Protein AF-H6LJP6-F1 (afdb_monomer)

Structure (mmCIF, N/CA/C/O backbone):
data_AF-H6LJP6-F1
#
_entry.id   AF-H6LJP6-F1
#
loop_
_atom_site.group_PDB
_atom_site.id
_atom_site.type_symbol
_atom_site.label_atom_id
_atom_site.label_alt_id
_atom_site.label_comp_id
_atom_site.label_asym_id
_atom_site.label_entity_id
_atom_site.label_seq_id
_atom_site.pdbx_PDB_ins_code
_atom_site.Cartn_x
_atom_site.Cartn_y
_atom_site.Cartn_z
_atom_site.occupancy
_atom_site.B_iso_or_equiv
_atom_site.auth_seq_id
_atom_site.auth_comp_id
_atom_site.auth_asym_id
_atom_site.auth_atom_id
_atom_site.pdbx_PDB_model_num
ATOM 1 N N . MET A 1 1 ? 29.324 -12.115 -9.953 1.00 31.06 1 MET A N 1
ATOM 2 C CA . MET A 1 1 ? 29.826 -10.742 -9.749 1.00 31.06 1 MET A CA 1
ATOM 3 C C . MET A 1 1 ? 28.664 -9.822 -10.089 1.00 31.06 1 MET A C 1
ATOM 5 O O . MET A 1 1 ? 28.373 -9.639 -11.260 1.00 31.06 1 MET A O 1
ATOM 9 N N . THR A 1 2 ? 27.883 -9.422 -9.088 1.00 28.94 2 THR A N 1
ATOM 10 C CA . THR A 1 2 ? 26.627 -8.688 -9.302 1.00 28.94 2 THR A CA 1
ATOM 11 C C . THR A 1 2 ? 26.958 -7.203 -9.392 1.00 28.94 2 THR A C 1
ATOM 13 O O . THR A 1 2 ? 27.301 -6.589 -8.385 1.00 28.94 2 THR A O 1
ATOM 16 N N . GLU A 1 3 ? 26.927 -6.639 -10.599 1.00 25.80 3 GLU A N 1
ATOM 17 C CA . GLU A 1 3 ? 27.051 -5.193 -10.789 1.00 25.80 3 GLU A CA 1
ATOM 18 C C . GLU A 1 3 ? 25.789 -4.509 -10.254 1.00 25.80 3 GLU A C 1
ATOM 20 O O . GLU A 1 3 ? 24.718 -4.574 -10.857 1.00 25.80 3 GLU A O 1
ATOM 25 N N . ILE A 1 4 ? 25.917 -3.828 -9.117 1.00 27.95 4 ILE A N 1
ATOM 26 C CA . ILE A 1 4 ? 24.917 -2.869 -8.653 1.00 27.95 4 ILE A CA 1
ATOM 27 C C . ILE A 1 4 ? 25.087 -1.615 -9.513 1.00 27.95 4 ILE A C 1
ATOM 29 O O . ILE A 1 4 ? 25.901 -0.744 -9.206 1.00 27.95 4 ILE A O 1
ATOM 33 N N . LYS A 1 5 ? 24.340 -1.517 -10.615 1.00 32.78 5 LYS A N 1
ATOM 34 C CA . LYS A 1 5 ? 24.197 -0.244 -11.328 1.00 32.78 5 LYS A CA 1
ATOM 35 C C . LYS A 1 5 ? 23.122 0.580 -10.634 1.00 32.78 5 LYS A C 1
ATOM 37 O O . LYS A 1 5 ? 21.933 0.284 -10.720 1.00 32.78 5 LYS A O 1
ATOM 42 N N . LEU A 1 6 ? 23.567 1.615 -9.926 1.00 30.91 6 LEU A N 1
ATOM 43 C CA . LEU A 1 6 ? 22.712 2.689 -9.434 1.00 30.91 6 LEU A CA 1
ATOM 44 C C . LEU A 1 6 ? 22.173 3.454 -10.648 1.00 30.91 6 LEU A C 1
ATOM 46 O O . LEU A 1 6 ? 22.834 4.348 -11.170 1.00 30.91 6 LEU A O 1
ATOM 50 N N . PHE A 1 7 ? 20.991 3.083 -11.129 1.00 34.59 7 PHE A N 1
ATOM 51 C CA . PHE A 1 7 ? 20.283 3.887 -12.115 1.00 34.59 7 PHE A CA 1
ATOM 52 C C . PHE A 1 7 ? 19.449 4.935 -11.383 1.00 34.59 7 PHE A C 1
ATOM 54 O O . PHE A 1 7 ? 18.435 4.626 -10.759 1.00 34.59 7 PHE A O 1
ATOM 61 N N . SER A 1 8 ? 19.884 6.191 -11.470 1.00 33.56 8 SER A N 1
ATOM 62 C CA . SER A 1 8 ? 18.981 7.321 -11.280 1.00 33.56 8 SER A CA 1
ATOM 63 C C . SER A 1 8 ? 18.034 7.333 -12.478 1.00 33.56 8 SER A C 1
ATOM 65 O O . SER A 1 8 ? 18.488 7.458 -13.616 1.00 33.56 8 SER A O 1
ATOM 67 N N . VAL A 1 9 ? 16.735 7.133 -12.244 1.00 38.38 9 VAL A N 1
ATOM 68 C CA . VAL A 1 9 ? 15.710 7.266 -13.286 1.00 38.38 9 VAL A CA 1
ATOM 69 C C . VAL A 1 9 ? 15.626 8.746 -13.646 1.00 38.38 9 VAL A C 1
ATOM 71 O O . VAL A 1 9 ? 14.866 9.511 -13.057 1.00 38.38 9 VAL A O 1
ATOM 74 N N . GLN A 1 10 ? 16.450 9.165 -14.602 1.00 42.09 10 GLN A N 1
ATOM 75 C CA . GLN A 1 10 ? 16.238 10.416 -15.307 1.00 42.09 10 GLN A CA 1
ATOM 76 C C . GLN A 1 10 ? 15.097 10.161 -16.286 1.00 42.09 10 GLN A C 1
ATOM 78 O O . GLN A 1 10 ? 15.285 9.547 -17.334 1.00 42.09 10 GLN A O 1
ATOM 83 N N . ASN A 1 11 ? 13.888 10.567 -15.892 1.00 39.75 11 ASN A N 1
ATOM 84 C CA . ASN A 1 11 ? 12.776 10.689 -16.826 1.00 39.75 11 ASN A CA 1
ATOM 85 C C . ASN A 1 11 ? 13.274 11.484 -18.034 1.00 39.75 11 ASN A C 1
ATOM 87 O O . ASN A 1 11 ? 13.787 12.591 -17.872 1.00 39.75 11 ASN A O 1
ATOM 91 N N . GLY A 1 12 ? 13.175 10.876 -19.217 1.00 43.66 12 GLY A N 1
ATOM 92 C CA . GLY A 1 12 ? 13.650 11.453 -20.463 1.00 43.66 12 GLY A CA 1
ATOM 93 C C . GLY A 1 12 ? 13.040 12.829 -20.686 1.00 43.66 12 GLY A C 1
ATOM 94 O O . GLY A 1 12 ? 11.849 12.953 -20.958 1.00 43.66 12 GLY A O 1
ATOM 95 N N . VAL A 1 13 ? 13.878 13.853 -20.580 1.00 39.34 13 VAL A N 1
ATOM 96 C CA . VAL A 1 13 ? 13.617 15.182 -21.110 1.00 39.34 13 VAL A CA 1
ATOM 97 C C . VAL A 1 13 ? 14.883 15.579 -21.852 1.00 39.34 13 VAL A C 1
ATOM 99 O O . VAL A 1 13 ? 15.969 15.651 -21.281 1.00 39.34 13 VAL A O 1
ATOM 102 N N . SER A 1 14 ? 14.711 15.728 -23.158 1.00 39.41 14 SER A N 1
ATOM 103 C CA . SER A 1 14 ? 15.623 16.357 -24.105 1.00 39.41 14 SER A CA 1
ATOM 104 C C . SER A 1 14 ? 16.357 17.567 -23.508 1.00 39.41 14 SER A C 1
ATOM 106 O O . SER A 1 14 ? 15.711 18.459 -22.971 1.00 39.41 14 SER A O 1
ATOM 108 N N . GLU A 1 15 ? 17.687 17.538 -23.627 1.00 50.50 15 GLU A N 1
ATOM 109 C CA . GLU A 1 15 ? 18.688 18.621 -23.583 1.00 50.50 15 GLU A CA 1
ATOM 110 C C . GLU A 1 15 ? 18.333 19.960 -22.865 1.00 50.50 15 GLU A C 1
ATOM 112 O O . GLU A 1 15 ? 17.534 20.742 -23.372 1.00 50.50 15 GLU A O 1
ATOM 117 N N . LEU A 1 16 ? 19.088 20.253 -21.774 1.00 44.03 16 LEU A N 1
ATOM 118 C CA . LEU A 1 16 ? 19.282 21.513 -20.986 1.00 44.03 16 LEU A CA 1
ATOM 119 C C . LEU A 1 16 ? 18.358 21.790 -19.766 1.00 44.03 16 LEU A C 1
ATOM 121 O O . LEU A 1 16 ? 17.158 21.551 -19.829 1.00 44.03 16 LEU A O 1
ATOM 125 N N . PRO A 1 17 ? 18.852 22.460 -18.693 1.00 46.44 17 PRO A N 1
ATOM 126 C CA . PRO A 1 17 ? 20.020 22.200 -17.855 1.00 46.44 17 PRO A CA 1
ATOM 127 C C . PRO A 1 17 ? 19.564 21.516 -16.548 1.00 46.44 17 PRO A C 1
ATOM 129 O O . PRO A 1 17 ? 18.762 22.043 -15.777 1.00 46.44 17 PRO A O 1
ATOM 132 N N . CYS A 1 18 ? 20.100 20.336 -16.252 1.00 56.91 18 CYS A N 1
ATOM 133 C CA . CYS A 1 18 ? 19.660 19.487 -15.137 1.00 56.91 18 CYS A CA 1
ATOM 134 C C . CYS A 1 18 ? 19.721 20.170 -13.751 1.00 56.91 18 CYS A C 1
ATOM 136 O O . CYS A 1 18 ? 19.124 19.677 -12.801 1.00 56.91 18 CYS A O 1
ATOM 138 N N . ILE A 1 19 ? 20.442 21.290 -13.640 1.00 62.38 19 ILE A N 1
ATOM 139 C CA . ILE A 1 19 ? 20.702 22.043 -12.408 1.00 62.38 19 ILE A CA 1
ATOM 140 C C . ILE A 1 19 ? 19.496 22.884 -11.969 1.00 62.38 19 ILE A C 1
ATOM 142 O O . ILE A 1 19 ? 19.169 22.887 -10.787 1.00 62.38 19 ILE A O 1
ATOM 146 N N . GLU A 1 20 ? 18.806 23.567 -12.888 1.00 65.94 20 GLU A N 1
ATOM 147 C CA . GLU A 1 20 ? 17.668 24.432 -12.524 1.00 65.94 20 GLU A CA 1
ATOM 148 C C . GLU A 1 20 ? 16.492 23.596 -12.010 1.00 65.94 20 GLU A C 1
ATOM 150 O O . GLU A 1 20 ? 15.936 23.875 -10.951 1.00 65.94 20 GLU A O 1
ATOM 155 N N . LYS A 1 21 ? 16.208 22.486 -12.699 1.00 70.12 21 LYS A N 1
ATOM 156 C CA . LYS A 1 21 ? 15.213 21.487 -12.288 1.00 70.12 21 LYS A CA 1
ATOM 157 C C . LYS A 1 21 ? 15.611 20.751 -11.007 1.00 70.12 21 LYS A C 1
ATOM 159 O O . LYS A 1 21 ? 14.736 20.374 -10.239 1.00 70.12 21 LYS A O 1
ATOM 164 N N . ALA A 1 22 ? 16.906 20.546 -10.750 1.00 72.25 22 ALA A N 1
ATOM 165 C CA . ALA A 1 22 ? 17.364 19.869 -9.533 1.00 72.25 22 ALA A CA 1
ATOM 166 C C . ALA A 1 22 ? 17.062 20.662 -8.253 1.00 72.25 22 ALA A C 1
ATOM 168 O O . ALA A 1 22 ? 16.868 20.045 -7.205 1.00 72.25 22 ALA A O 1
ATOM 169 N N . ASN A 1 23 ? 16.982 21.994 -8.340 1.00 73.12 23 ASN A N 1
ATOM 170 C CA . ASN A 1 23 ? 16.602 22.853 -7.216 1.00 73.12 23 ASN A CA 1
ATOM 171 C C . ASN A 1 23 ? 15.097 22.784 -6.895 1.00 73.12 23 ASN A C 1
ATOM 173 O O . ASN A 1 23 ? 14.704 23.102 -5.777 1.00 73.12 23 ASN A O 1
ATOM 177 N N . GLU A 1 24 ? 14.262 22.357 -7.849 1.00 78.69 24 GLU A N 1
ATOM 178 C CA . GLU A 1 24 ? 12.822 22.123 -7.647 1.00 78.69 24 GLU A CA 1
ATOM 179 C C . GLU A 1 24 ? 12.527 20.744 -7.030 1.00 78.69 24 GLU A C 1
ATOM 181 O O . GLU A 1 24 ? 11.401 20.478 -6.607 1.00 78.69 24 GLU A O 1
ATOM 186 N N . ILE A 1 25 ? 13.517 19.844 -6.989 1.00 75.25 25 ILE A N 1
ATOM 187 C CA . ILE A 1 25 ? 13.360 18.504 -6.420 1.00 75.25 25 ILE A CA 1
ATOM 188 C C . ILE A 1 25 ? 13.461 18.594 -4.895 1.00 75.25 25 ILE A C 1
ATOM 190 O O . ILE A 1 25 ? 14.453 19.072 -4.349 1.00 75.25 25 ILE A O 1
ATOM 194 N N . ASP A 1 26 ? 12.447 18.080 -4.200 1.00 71.75 26 ASP A N 1
ATOM 195 C CA . ASP A 1 26 ? 12.486 17.924 -2.749 1.00 71.75 26 ASP A CA 1
ATOM 196 C C . ASP A 1 26 ? 13.418 16.763 -2.364 1.00 71.75 26 ASP A C 1
ATOM 198 O O . ASP A 1 26 ? 13.074 15.582 -2.468 1.00 71.75 26 ASP A O 1
ATOM 202 N N . TRP A 1 27 ? 14.625 17.111 -1.918 1.00 79.19 27 TRP A N 1
ATOM 203 C CA . TRP A 1 27 ? 15.645 16.168 -1.456 1.00 79.19 27 TRP A CA 1
ATOM 204 C C . TRP A 1 27 ? 15.455 15.739 0.003 1.00 79.19 27 TRP A C 1
ATOM 206 O O . TRP A 1 27 ? 16.281 14.987 0.517 1.00 79.19 27 TRP A O 1
ATOM 216 N N 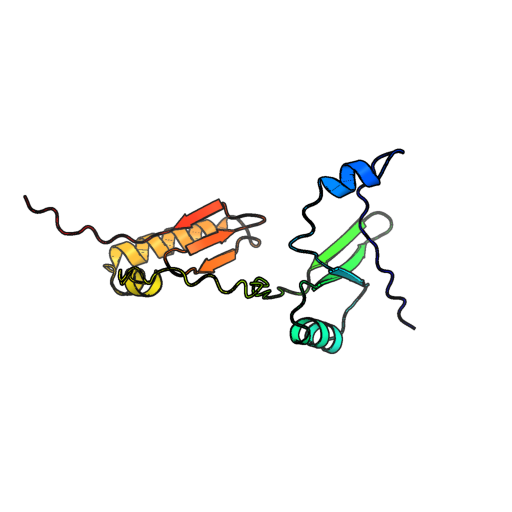. SER A 1 28 ? 14.389 16.182 0.679 1.00 74.19 28 SER A N 1
ATOM 217 C CA . SER A 1 28 ? 14.167 15.903 2.106 1.00 74.19 28 SER A CA 1
ATOM 218 C C . SER A 1 28 ? 13.922 14.417 2.395 1.00 74.19 28 SER A C 1
ATOM 220 O O . SER A 1 28 ? 14.178 13.946 3.503 1.00 74.19 28 SER A O 1
ATOM 222 N N . ILE A 1 29 ? 13.435 13.651 1.407 1.00 73.81 29 ILE A N 1
ATOM 223 C CA . ILE A 1 29 ? 13.123 12.217 1.549 1.00 73.81 29 ILE A CA 1
ATOM 224 C C . ILE A 1 29 ? 13.750 11.413 0.395 1.00 73.81 29 ILE A C 1
ATOM 226 O O . ILE A 1 29 ? 13.040 10.887 -0.469 1.00 73.81 29 ILE A O 1
ATOM 230 N N . PRO A 1 30 ? 15.088 11.278 0.354 1.00 78.44 30 PRO A N 1
ATOM 231 C CA . PRO A 1 30 ? 15.755 10.536 -0.705 1.00 78.44 30 PRO A CA 1
ATOM 232 C C . PRO A 1 30 ? 15.406 9.043 -0.615 1.00 78.44 30 PRO A C 1
ATOM 234 O O . PRO A 1 30 ? 15.331 8.459 0.471 1.00 78.44 30 PRO A O 1
ATOM 237 N N . CYS A 1 31 ? 15.191 8.414 -1.770 1.00 82.88 31 CYS A N 1
ATOM 238 C CA . CYS A 1 31 ? 14.878 6.993 -1.893 1.00 82.88 31 CYS A CA 1
ATOM 239 C C . CYS A 1 31 ? 15.889 6.322 -2.822 1.00 82.88 31 CYS A C 1
ATOM 241 O O . CYS A 1 31 ? 16.134 6.808 -3.924 1.00 82.88 31 CYS A O 1
ATOM 243 N N . VAL A 1 32 ? 16.433 5.178 -2.409 1.00 85.19 32 VAL A N 1
ATOM 244 C CA . VAL A 1 32 ? 17.276 4.335 -3.271 1.00 85.19 32 VAL A CA 1
ATOM 245 C C . VAL A 1 32 ? 16.406 3.239 -3.874 1.00 85.19 32 VAL A C 1
ATOM 247 O O . VAL A 1 32 ? 15.618 2.625 -3.160 1.00 85.19 32 VAL A O 1
ATOM 250 N N . ILE A 1 33 ? 16.533 2.985 -5.175 1.00 88.00 33 ILE A N 1
ATOM 251 C CA . ILE A 1 33 ? 15.826 1.896 -5.859 1.00 88.00 33 ILE A CA 1
ATOM 252 C C . ILE A 1 33 ? 16.871 0.924 -6.406 1.00 88.00 33 ILE A C 1
ATOM 254 O O . ILE A 1 33 ? 17.697 1.300 -7.234 1.00 88.00 33 ILE A O 1
ATOM 258 N N . CYS A 1 34 ? 16.837 -0.322 -5.937 1.00 89.94 34 CYS A N 1
ATOM 259 C CA . CYS A 1 34 ? 17.686 -1.402 -6.431 1.00 89.94 34 CYS A CA 1
ATOM 260 C C . CYS A 1 34 ? 16.886 -2.258 -7.410 1.00 89.94 34 CYS A C 1
ATOM 262 O O . CYS A 1 34 ? 15.836 -2.782 -7.039 1.00 89.94 34 CYS A O 1
ATOM 264 N N . ILE A 1 35 ? 17.390 -2.417 -8.636 1.00 92.56 35 ILE A N 1
ATOM 265 C CA . ILE A 1 35 ? 16.729 -3.179 -9.701 1.00 92.56 35 ILE A CA 1
ATOM 266 C C . ILE A 1 35 ? 17.570 -4.411 -10.040 1.00 92.56 35 ILE A C 1
ATOM 268 O O . ILE A 1 35 ? 18.745 -4.281 -10.376 1.00 92.56 35 ILE A O 1
ATOM 272 N N . SER A 1 36 ? 16.974 -5.601 -9.958 1.00 92.50 36 SER A N 1
ATOM 273 C CA . SER A 1 36 ? 17.642 -6.878 -10.252 1.00 92.50 36 SER A CA 1
ATOM 274 C C . SER A 1 36 ? 16.663 -7.882 -10.863 1.00 92.50 36 SER A C 1
ATOM 276 O O . SER A 1 36 ? 15.452 -7.728 -10.728 1.00 92.50 36 SER A O 1
ATOM 278 N N . SER A 1 37 ? 17.168 -8.913 -11.543 1.00 91.44 37 SER A N 1
ATOM 279 C CA . SER A 1 37 ? 16.332 -10.014 -12.044 1.00 91.44 37 SER A CA 1
ATOM 280 C C . SER A 1 37 ? 15.784 -10.866 -10.901 1.00 91.44 37 SER A C 1
ATOM 282 O O . SER A 1 37 ? 14.708 -11.444 -11.020 1.00 91.44 37 SER A O 1
ATOM 284 N N . ASP A 1 38 ? 16.528 -10.942 -9.794 1.00 89.75 38 ASP A N 1
ATOM 285 C CA . ASP A 1 38 ? 16.089 -11.596 -8.569 1.00 89.75 38 ASP A CA 1
ATOM 286 C C . ASP A 1 38 ? 16.809 -11.050 -7.326 1.00 89.75 38 ASP A C 1
ATOM 288 O O . ASP A 1 38 ? 17.843 -10.383 -7.441 1.00 89.75 38 ASP A O 1
ATOM 292 N N . PHE A 1 39 ? 16.250 -11.342 -6.152 1.00 87.62 39 PHE A N 1
ATOM 293 C CA . PHE A 1 39 ? 16.787 -11.005 -4.835 1.00 87.62 39 PHE A CA 1
ATOM 294 C C . PHE A 1 39 ? 16.682 -12.214 -3.910 1.00 87.62 39 PHE A C 1
ATOM 296 O O . PHE A 1 39 ? 15.697 -12.950 -3.941 1.00 87.62 39 PHE A O 1
ATOM 303 N N . THR A 1 40 ? 17.690 -12.407 -3.068 1.00 88.88 40 THR A N 1
ATOM 304 C CA . THR A 1 40 ? 17.678 -13.434 -2.026 1.00 88.88 40 THR A CA 1
ATOM 305 C C . THR A 1 40 ? 17.049 -12.895 -0.741 1.00 88.88 40 THR A C 1
ATOM 307 O O . THR A 1 40 ? 17.032 -11.686 -0.504 1.00 88.88 40 THR A O 1
ATOM 310 N N . ASN A 1 41 ? 16.613 -13.789 0.153 1.00 83.75 41 ASN A N 1
ATOM 311 C CA . ASN A 1 41 ? 16.137 -13.393 1.486 1.00 83.75 41 ASN A CA 1
ATOM 312 C C . ASN A 1 41 ? 17.192 -12.562 2.243 1.00 83.75 41 ASN A C 1
ATOM 314 O O . ASN A 1 41 ? 16.850 -11.655 2.996 1.00 83.75 41 ASN A O 1
ATOM 318 N N . PHE A 1 42 ? 18.487 -12.821 2.019 1.00 84.50 42 PHE A N 1
ATOM 319 C CA . PHE A 1 42 ? 19.569 -12.037 2.619 1.00 84.50 42 PHE A CA 1
ATOM 320 C C . PHE A 1 42 ? 19.568 -10.577 2.153 1.00 84.50 42 PHE A C 1
ATOM 322 O O . PHE A 1 42 ? 19.799 -9.691 2.974 1.00 84.50 42 PHE A O 1
ATOM 329 N N . ASP A 1 43 ? 19.269 -10.317 0.879 1.00 84.81 43 ASP A N 1
ATOM 330 C CA . ASP A 1 43 ? 19.195 -8.960 0.328 1.00 84.81 43 ASP A CA 1
ATOM 331 C C . ASP A 1 43 ? 18.031 -8.177 0.948 1.00 84.81 43 ASP A C 1
ATOM 333 O O . ASP A 1 43 ? 18.185 -7.019 1.346 1.00 84.81 43 ASP A O 1
ATOM 337 N N . GLU A 1 44 ? 16.877 -8.831 1.104 1.00 81.06 44 GLU A N 1
ATOM 338 C CA . GLU A 1 44 ? 15.705 -8.246 1.755 1.00 81.06 44 GLU A CA 1
ATOM 339 C C . GLU A 1 44 ? 15.978 -7.941 3.236 1.00 81.06 44 GLU A C 1
ATOM 341 O O . GLU A 1 44 ? 15.743 -6.825 3.713 1.00 81.06 44 GLU A O 1
ATOM 346 N N . HIS A 1 45 ? 16.558 -8.900 3.965 1.00 81.19 45 HIS A N 1
ATOM 347 C CA . HIS A 1 45 ? 16.947 -8.710 5.360 1.00 81.19 45 HIS A CA 1
ATOM 348 C C . HIS A 1 45 ? 17.984 -7.591 5.528 1.00 81.19 45 HIS A C 1
ATOM 350 O O . HIS A 1 45 ? 17.873 -6.793 6.463 1.00 81.19 45 HIS A O 1
ATOM 356 N N . ALA A 1 46 ? 18.967 -7.491 4.628 1.00 81.69 46 ALA A N 1
ATOM 357 C CA . ALA A 1 46 ? 19.990 -6.449 4.670 1.00 81.69 46 ALA A CA 1
ATOM 358 C C . ALA A 1 46 ? 19.387 -5.049 4.494 1.00 81.69 46 ALA A C 1
ATOM 360 O O . ALA A 1 46 ? 19.774 -4.112 5.200 1.00 81.69 46 ALA A O 1
ATOM 361 N N . VAL A 1 47 ? 18.408 -4.907 3.598 1.00 80.12 47 VAL A N 1
ATOM 362 C CA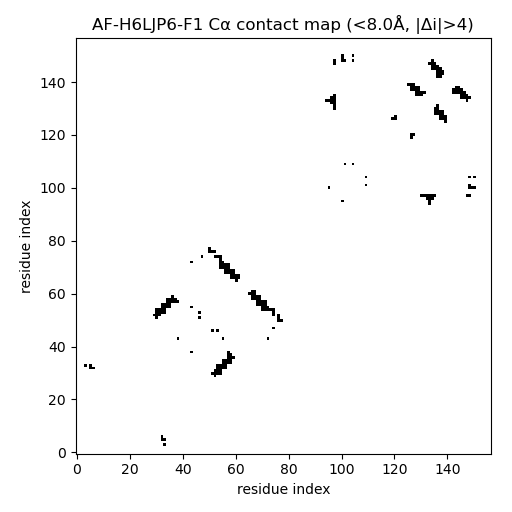 . VAL A 1 47 ? 17.686 -3.645 3.399 1.00 80.12 47 VAL A CA 1
ATOM 363 C C . VAL A 1 47 ? 16.856 -3.275 4.629 1.00 80.12 47 VAL A C 1
ATOM 365 O O . VAL A 1 47 ? 16.908 -2.127 5.077 1.00 80.12 47 VAL A O 1
ATOM 368 N N . ASN A 1 48 ? 16.162 -4.242 5.228 1.00 77.19 48 ASN A N 1
ATOM 369 C CA . ASN A 1 48 ? 15.304 -4.000 6.389 1.00 77.19 48 ASN A CA 1
ATOM 370 C C . ASN A 1 48 ? 16.094 -3.618 7.658 1.00 77.19 48 ASN A C 1
ATOM 372 O O . ASN A 1 48 ? 15.620 -2.810 8.457 1.00 77.19 48 ASN A O 1
ATOM 376 N N . GLN A 1 49 ? 17.320 -4.122 7.840 1.00 72.00 49 GLN A N 1
ATOM 377 C CA . GLN A 1 49 ? 18.162 -3.788 9.002 1.00 72.00 49 GLN A CA 1
ATOM 378 C C . GLN A 1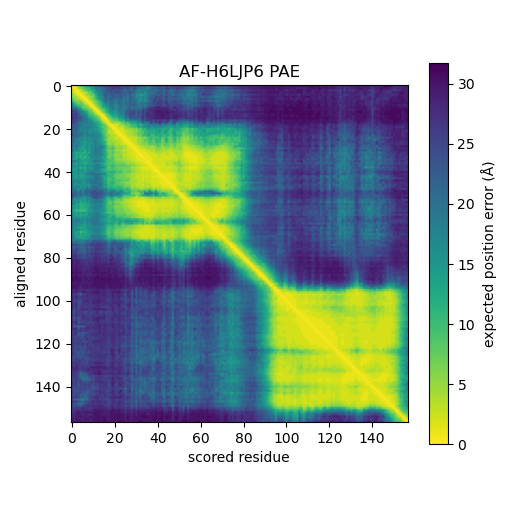 49 ? 18.771 -2.379 8.947 1.00 72.00 49 GLN A C 1
ATOM 380 O O . GLN A 1 49 ? 19.070 -1.789 9.983 1.00 72.00 49 GLN A O 1
ATOM 385 N N . ARG A 1 50 ? 18.965 -1.816 7.749 1.00 65.88 50 ARG A N 1
ATOM 386 C CA . ARG A 1 50 ? 19.686 -0.545 7.564 1.00 65.88 50 ARG A CA 1
ATOM 387 C C . ARG A 1 50 ? 18.836 0.710 7.831 1.00 65.88 50 ARG A C 1
ATOM 389 O O . ARG A 1 50 ? 19.397 1.798 7.763 1.00 65.88 50 ARG A O 1
ATOM 396 N N . GLN A 1 51 ? 17.530 0.590 8.124 1.00 56.53 51 GLN A N 1
ATOM 397 C CA . GLN A 1 51 ? 16.594 1.712 8.375 1.00 56.53 51 GLN A CA 1
ATOM 398 C C . GLN A 1 51 ? 16.690 2.859 7.344 1.00 56.53 51 GLN A C 1
ATOM 400 O O . GLN A 1 51 ? 16.577 4.038 7.677 1.00 56.53 51 GLN A O 1
ATOM 405 N N . ARG A 1 52 ? 16.929 2.536 6.070 1.00 65.44 52 ARG A N 1
ATOM 406 C CA . ARG A 1 52 ? 16.938 3.512 4.972 1.00 65.44 52 ARG A CA 1
ATOM 407 C C . ARG A 1 52 ? 15.750 3.258 4.050 1.00 65.44 52 ARG A C 1
ATOM 409 O O . ARG A 1 52 ? 15.282 2.130 3.927 1.00 65.44 52 ARG A O 1
ATOM 416 N N . ASN A 1 53 ? 15.283 4.314 3.389 1.00 72.44 53 ASN A N 1
ATOM 417 C CA . ASN A 1 53 ? 14.250 4.248 2.359 1.00 72.44 53 ASN A CA 1
ATOM 418 C C . ASN A 1 53 ? 14.821 3.602 1.081 1.00 72.44 53 ASN A C 1
ATOM 420 O O . ASN A 1 53 ? 15.210 4.296 0.143 1.00 72.44 53 ASN A O 1
ATOM 424 N N . ILE A 1 54 ? 14.968 2.274 1.090 1.00 85.25 54 ILE A N 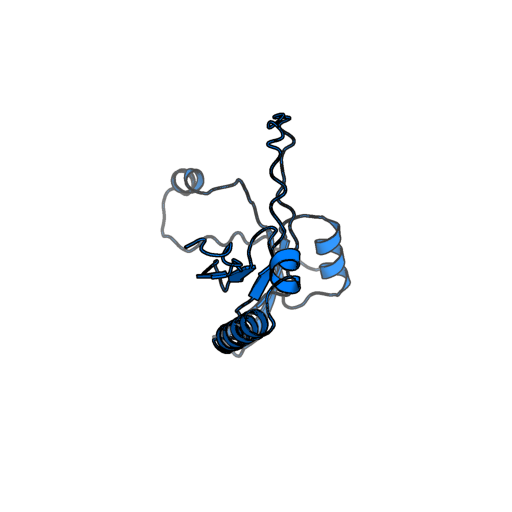1
ATOM 425 C CA . ILE A 1 54 ? 15.485 1.487 -0.036 1.00 85.25 54 ILE A CA 1
ATOM 426 C C . ILE A 1 54 ? 14.361 0.594 -0.557 1.00 85.25 54 ILE A C 1
ATOM 428 O O . ILE A 1 54 ? 13.774 -0.177 0.202 1.00 85.25 54 ILE A O 1
ATOM 432 N N . LYS A 1 55 ? 14.082 0.672 -1.857 1.00 85.62 55 LYS A N 1
ATOM 433 C CA . LYS A 1 55 ? 13.086 -0.148 -2.551 1.00 85.62 55 LYS A CA 1
ATOM 434 C C . LYS A 1 55 ? 13.775 -1.215 -3.390 1.00 85.62 55 LYS A C 1
ATOM 436 O O . LYS A 1 55 ? 14.665 -0.894 -4.176 1.00 85.62 55 LYS A O 1
ATOM 441 N N . LEU A 1 56 ? 13.355 -2.466 -3.233 1.00 88.88 56 LEU A N 1
ATOM 442 C CA . LEU A 1 56 ? 13.821 -3.584 -4.056 1.00 88.88 56 LEU A CA 1
ATOM 443 C C . LEU A 1 56 ? 12.817 -3.846 -5.176 1.00 88.88 56 LEU A C 1
ATOM 445 O O . LEU A 1 56 ? 11.660 -4.149 -4.900 1.00 88.88 56 LEU A O 1
ATOM 449 N N . VAL A 1 57 ? 13.242 -3.732 -6.431 1.00 91.38 57 VAL A N 1
ATOM 450 C CA . VAL A 1 57 ? 12.383 -3.931 -7.602 1.00 91.38 57 VAL A CA 1
ATOM 451 C C . VAL A 1 57 ? 12.939 -5.061 -8.455 1.00 91.38 57 VAL A C 1
ATOM 453 O O . VAL A 1 57 ? 14.026 -4.960 -9.024 1.00 91.38 57 VAL A O 1
ATOM 456 N N . ARG A 1 58 ? 12.187 -6.153 -8.557 1.00 92.06 58 ARG A N 1
ATOM 457 C CA . ARG A 1 58 ? 12.502 -7.263 -9.450 1.00 92.06 58 ARG A CA 1
ATOM 458 C C . ARG A 1 58 ? 12.012 -6.939 -10.853 1.00 92.06 58 ARG A C 1
ATOM 460 O O . ARG A 1 58 ? 10.863 -6.538 -11.010 1.00 92.06 58 ARG A O 1
ATOM 467 N N . TYR A 1 59 ? 12.843 -7.138 -11.870 1.00 93.94 59 TYR A N 1
ATOM 468 C CA . TYR A 1 59 ? 12.379 -7.086 -13.256 1.00 93.94 59 TYR A CA 1
ATOM 469 C C . TYR A 1 59 ? 12.216 -8.493 -13.838 1.00 93.94 59 TYR A C 1
ATOM 471 O O . TYR A 1 59 ? 13.036 -9.379 -13.601 1.00 93.94 59 TYR A O 1
ATOM 479 N N . LYS A 1 60 ? 11.164 -8.695 -14.634 1.00 91.56 60 LYS A N 1
ATOM 480 C CA . LYS A 1 60 ? 10.931 -9.914 -15.422 1.00 91.56 60 LYS A CA 1
ATOM 481 C C . LYS A 1 60 ? 10.684 -9.522 -16.872 1.00 91.56 60 LYS A C 1
ATOM 483 O O . LYS A 1 60 ? 9.784 -8.736 -17.151 1.00 91.56 60 LYS A O 1
ATOM 488 N N . LYS A 1 61 ? 11.487 -10.048 -17.797 1.00 91.50 61 LYS A N 1
ATOM 489 C CA . LYS A 1 61 ? 11.336 -9.792 -19.235 1.00 91.50 61 LYS A CA 1
ATOM 490 C C . LYS A 1 61 ? 10.411 -10.841 -19.856 1.00 91.50 61 LYS A C 1
ATOM 492 O O . LYS A 1 61 ? 10.632 -12.034 -19.669 1.00 91.50 61 LYS A O 1
ATOM 497 N N . PHE A 1 62 ? 9.412 -10.393 -20.609 1.00 91.00 62 PHE A N 1
ATOM 498 C CA . PHE A 1 62 ? 8.487 -11.235 -21.361 1.00 91.00 62 PHE A CA 1
ATOM 499 C C . PHE A 1 62 ? 8.650 -10.954 -22.855 1.00 91.00 62 PHE A C 1
ATOM 501 O O . PHE A 1 62 ? 8.371 -9.855 -23.332 1.00 91.00 62 PHE A O 1
ATOM 508 N N . GLY A 1 63 ? 9.121 -11.952 -23.604 1.00 89.62 63 GLY A N 1
ATOM 509 C CA . GLY A 1 63 ? 9.433 -11.772 -25.021 1.00 89.62 63 GLY A CA 1
ATOM 510 C C . GLY A 1 63 ? 10.475 -10.670 -25.238 1.00 89.62 63 GLY A C 1
ATOM 511 O O . GLY A 1 63 ? 11.417 -10.533 -24.454 1.00 89.62 63 GLY A O 1
ATOM 512 N N . ASN A 1 64 ? 10.306 -9.888 -26.304 1.00 87.06 64 ASN A N 1
ATOM 513 C CA . ASN A 1 64 ? 11.247 -8.823 -26.656 1.00 87.06 64 ASN A CA 1
ATOM 514 C C . ASN A 1 64 ? 10.818 -7.434 -26.174 1.00 87.06 64 ASN A C 1
ATOM 516 O O . ASN A 1 64 ? 11.698 -6.612 -25.925 1.00 87.06 64 ASN A O 1
ATOM 520 N N . ASP A 1 65 ? 9.519 -7.216 -25.957 1.00 91.06 65 ASP A N 1
ATOM 521 C CA . ASP A 1 65 ? 8.959 -5.863 -25.838 1.00 91.06 65 ASP A CA 1
ATOM 522 C C . ASP A 1 65 ? 8.377 -5.549 -24.455 1.00 91.06 65 ASP A C 1
ATOM 524 O O . ASP A 1 65 ? 8.043 -4.401 -24.171 1.00 91.06 65 ASP A O 1
ATOM 528 N N . LEU A 1 66 ? 8.252 -6.549 -23.577 1.00 91.38 66 LEU A N 1
ATOM 529 C CA . LEU A 1 66 ? 7.611 -6.380 -22.276 1.00 91.38 66 LEU A CA 1
ATOM 530 C C . LEU A 1 66 ? 8.600 -6.620 -21.136 1.00 91.38 66 LEU A C 1
ATOM 532 O O . LEU A 1 66 ? 9.317 -7.621 -21.092 1.00 91.38 66 LEU A O 1
ATOM 536 N N . ILE A 1 67 ? 8.603 -5.699 -20.174 1.00 92.75 67 ILE A N 1
ATOM 537 C CA . ILE A 1 67 ? 9.317 -5.830 -18.905 1.00 92.75 67 ILE A CA 1
ATOM 538 C C . ILE A 1 67 ? 8.323 -5.523 -17.789 1.00 92.75 67 ILE A C 1
ATOM 540 O O . ILE A 1 67 ? 7.730 -4.448 -17.751 1.00 92.75 67 ILE A O 1
ATOM 544 N N . LEU A 1 68 ? 8.144 -6.476 -16.882 1.00 90.62 68 LEU A N 1
ATOM 545 C CA . LEU A 1 68 ? 7.395 -6.304 -15.646 1.00 90.62 68 LEU A CA 1
ATOM 546 C C . LEU A 1 68 ? 8.345 -5.863 -14.539 1.00 90.62 68 LEU A C 1
ATOM 548 O O . LEU A 1 68 ? 9.399 -6.472 -14.364 1.00 90.62 68 LEU A O 1
ATOM 552 N N . PHE A 1 69 ? 7.929 -4.870 -13.758 1.00 93.06 69 PHE A N 1
ATOM 553 C CA . PHE A 1 69 ? 8.588 -4.472 -12.520 1.00 93.06 69 PHE A CA 1
ATOM 554 C C . PHE A 1 69 ? 7.720 -4.871 -11.324 1.00 93.06 69 PHE A C 1
ATOM 556 O O . PHE A 1 69 ? 6.559 -4.484 -11.232 1.00 93.06 69 PHE A O 1
ATOM 563 N N . GLU A 1 70 ? 8.292 -5.647 -10.414 1.00 88.19 70 GLU A N 1
ATOM 564 C CA . GLU A 1 70 ? 7.654 -6.172 -9.209 1.00 88.19 70 GLU A CA 1
ATOM 565 C C . GLU A 1 70 ? 8.358 -5.568 -7.987 1.00 88.19 70 GLU A C 1
ATOM 567 O O . GLU A 1 70 ? 9.562 -5.743 -7.801 1.00 88.19 70 GLU A O 1
ATOM 572 N N . HIS A 1 71 ? 7.630 -4.819 -7.159 1.00 89.12 71 HIS A N 1
ATOM 573 C CA . HIS A 1 71 ? 8.172 -4.235 -5.930 1.00 89.12 71 HIS A CA 1
ATOM 574 C C . HIS A 1 71 ? 8.122 -5.276 -4.806 1.00 89.12 71 HIS A C 1
ATOM 576 O O . HIS A 1 71 ? 7.048 -5.761 -4.469 1.00 89.12 71 HIS A O 1
ATOM 582 N N . LEU A 1 72 ? 9.282 -5.631 -4.247 1.00 80.00 72 LEU A N 1
ATOM 583 C CA . LEU A 1 72 ? 9.410 -6.763 -3.321 1.00 80.00 72 LEU A CA 1
ATOM 584 C C . LEU A 1 72 ? 9.368 -6.399 -1.834 1.00 80.00 72 LEU A C 1
ATOM 586 O O . LEU A 1 72 ? 9.222 -7.293 -1.012 1.00 80.00 72 LEU A O 1
ATOM 590 N N . ASN A 1 73 ? 9.535 -5.128 -1.459 1.00 72.44 73 ASN A N 1
ATOM 591 C CA . ASN A 1 73 ? 9.604 -4.736 -0.049 1.00 72.44 73 ASN A CA 1
ATOM 5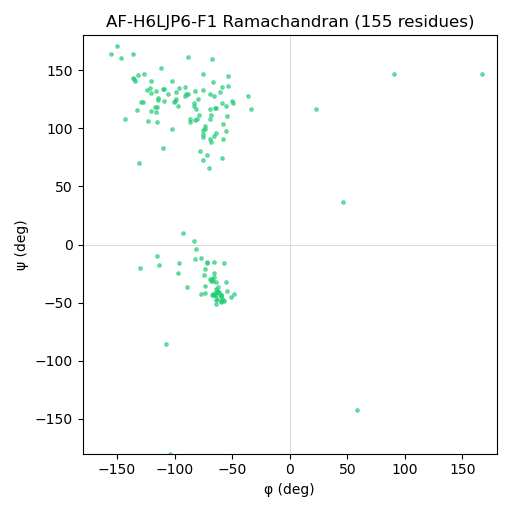92 C C . ASN A 1 73 ? 8.605 -3.626 0.301 1.00 72.44 73 ASN A C 1
ATOM 594 O O . ASN A 1 73 ? 8.351 -2.730 -0.488 1.00 72.44 73 ASN A O 1
ATOM 598 N N . ALA A 1 74 ? 8.068 -3.619 1.516 1.00 60.62 74 ALA A N 1
ATOM 599 C CA . ALA A 1 74 ? 7.345 -2.465 2.050 1.00 60.62 74 ALA A CA 1
ATOM 600 C C . ALA A 1 74 ? 8.201 -1.853 3.167 1.00 60.62 74 ALA A C 1
ATOM 602 O O . ALA A 1 74 ? 8.014 -2.204 4.333 1.00 60.62 74 ALA A O 1
ATOM 603 N N . PRO A 1 75 ? 9.198 -1.002 2.845 1.00 55.31 75 PRO A N 1
ATOM 604 C CA . PRO A 1 75 ? 10.097 -0.484 3.861 1.00 55.31 75 PRO A CA 1
ATOM 605 C C . PRO A 1 75 ? 9.289 0.374 4.837 1.00 55.31 75 PRO A C 1
ATOM 607 O O . PRO A 1 75 ? 8.709 1.397 4.468 1.00 55.31 75 PRO A O 1
ATOM 610 N N . ILE A 1 76 ? 9.247 -0.048 6.101 1.00 54.72 76 ILE A N 1
ATOM 611 C CA . ILE A 1 76 ? 8.644 0.722 7.189 1.00 54.72 76 ILE A CA 1
ATOM 612 C C . ILE A 1 76 ? 9.654 1.805 7.572 1.00 54.72 76 ILE A C 1
ATOM 614 O O . ILE A 1 76 ? 10.440 1.664 8.509 1.00 54.72 76 ILE A O 1
ATOM 618 N N . VAL A 1 77 ? 9.686 2.883 6.793 1.00 51.66 77 VAL A N 1
ATOM 619 C CA . VAL A 1 77 ? 10.539 4.036 7.082 1.00 51.66 77 VAL A CA 1
ATOM 620 C C . VAL A 1 77 ? 9.854 4.856 8.167 1.00 51.66 77 VAL A C 1
ATOM 622 O O . VAL A 1 77 ? 8.810 5.465 7.939 1.00 51.66 77 VAL A O 1
ATOM 625 N N . LYS A 1 78 ? 10.443 4.887 9.365 1.00 53.00 78 LYS A N 1
ATOM 626 C CA . LYS A 1 78 ? 10.121 5.941 10.330 1.00 53.00 78 LYS A CA 1
ATOM 627 C C . LYS A 1 78 ? 10.697 7.245 9.767 1.00 53.00 78 LYS A C 1
ATOM 629 O O . LYS A 1 78 ? 11.865 7.231 9.375 1.00 53.00 78 LYS A O 1
ATOM 634 N N . PRO A 1 79 ? 9.918 8.337 9.681 1.00 47.25 79 PRO A N 1
ATOM 635 C CA . PRO A 1 79 ? 10.449 9.613 9.224 1.00 47.25 79 PRO A CA 1
ATOM 636 C C . PRO A 1 79 ? 11.669 9.970 10.072 1.00 47.25 79 PRO A C 1
ATOM 638 O O . PRO A 1 79 ? 11.662 9.784 11.292 1.00 47.25 79 PRO A O 1
ATOM 641 N N . ILE A 1 80 ? 12.726 10.437 9.410 1.00 51.44 80 ILE A N 1
ATOM 642 C CA . ILE A 1 80 ? 13.912 10.957 10.078 1.00 51.44 80 ILE A CA 1
ATOM 643 C C . ILE A 1 80 ? 13.459 12.265 10.724 1.00 51.44 80 ILE A C 1
ATOM 645 O O . ILE A 1 80 ? 13.431 13.310 10.087 1.00 51.44 80 ILE A O 1
ATOM 649 N N . VAL A 1 81 ? 12.998 12.194 11.971 1.00 50.25 81 VAL A N 1
ATOM 650 C CA . VAL A 1 81 ? 12.810 13.389 12.783 1.00 50.25 81 VAL A CA 1
ATOM 651 C C . VAL A 1 81 ? 14.216 13.782 13.198 1.00 50.25 81 VAL A C 1
ATOM 653 O O . VAL A 1 81 ? 14.774 13.215 14.140 1.00 50.25 81 VAL A O 1
ATOM 656 N N . GLU A 1 82 ? 14.832 14.690 12.444 1.00 43.75 82 GLU A N 1
ATOM 657 C CA . GLU A 1 82 ? 15.962 15.435 12.977 1.00 43.75 82 GLU A CA 1
ATOM 658 C C . GLU A 1 82 ? 15.520 15.989 14.328 1.00 43.75 82 GLU A C 1
ATOM 660 O O . GLU A 1 82 ? 14.472 16.628 14.450 1.00 43.75 82 GLU A O 1
ATOM 665 N N . ASN A 1 83 ? 16.279 15.642 15.364 1.00 42.28 83 ASN A N 1
ATOM 666 C CA . ASN A 1 83 ? 16.056 16.071 16.734 1.00 42.28 83 ASN A CA 1
ATOM 667 C C . ASN A 1 83 ? 16.387 17.571 16.832 1.00 42.28 83 ASN A C 1
ATOM 669 O O . ASN A 1 83 ? 17.344 17.980 17.482 1.00 42.28 83 ASN A O 1
ATOM 673 N N . LEU A 1 84 ? 15.613 18.414 16.154 1.00 43.97 84 LEU A N 1
ATOM 674 C CA . LEU A 1 84 ? 15.499 19.810 16.518 1.00 43.97 84 LEU A CA 1
ATOM 675 C C . LEU A 1 84 ? 14.658 19.811 17.785 1.00 43.97 84 LEU A C 1
ATOM 677 O O . LEU A 1 84 ? 13.441 19.635 17.741 1.00 43.97 84 LEU A O 1
ATOM 681 N N . GLY A 1 85 ? 15.356 19.911 18.918 1.00 43.47 85 GLY A N 1
ATOM 682 C CA . GLY A 1 85 ? 14.803 20.026 20.261 1.00 43.47 85 GLY A CA 1
ATOM 683 C C . GLY A 1 85 ? 13.913 21.256 20.392 1.00 43.47 85 GLY A C 1
ATOM 684 O O . GLY A 1 85 ? 14.291 22.255 20.993 1.00 43.47 85 GLY A O 1
ATOM 685 N N . ILE A 1 86 ? 12.718 21.175 19.821 1.00 41.59 86 ILE A N 1
ATOM 686 C CA . ILE A 1 86 ? 11.651 22.138 20.003 1.00 41.59 86 ILE A CA 1
ATOM 687 C C . ILE A 1 86 ? 10.691 21.487 20.983 1.00 41.59 86 ILE A C 1
ATOM 689 O O . ILE A 1 86 ? 9.890 20.615 20.643 1.00 41.59 86 ILE A O 1
ATOM 693 N N . THR A 1 87 ? 10.821 21.905 22.237 1.00 44.75 87 THR A N 1
ATOM 694 C CA . THR A 1 87 ? 9.884 21.618 23.316 1.00 44.75 87 THR A CA 1
ATOM 695 C C . THR A 1 87 ? 8.510 22.150 22.916 1.00 44.75 87 THR A C 1
ATOM 697 O O . THR A 1 87 ? 8.184 23.313 23.142 1.00 44.75 87 THR A O 1
ATOM 700 N N . LEU A 1 88 ? 7.699 21.308 22.277 1.00 44.22 88 LEU A N 1
ATOM 701 C CA . LEU A 1 88 ? 6.309 21.630 21.990 1.00 44.22 88 LEU A CA 1
ATOM 702 C C . LEU A 1 88 ? 5.497 21.504 23.290 1.00 44.22 88 LEU A C 1
ATOM 704 O O . LEU A 1 88 ? 5.641 20.513 24.016 1.00 44.22 88 LEU A O 1
ATOM 708 N N . PRO A 1 89 ? 4.651 22.495 23.617 1.00 39.59 89 PRO A N 1
ATOM 709 C CA . PRO A 1 89 ? 3.911 22.508 24.866 1.00 39.59 89 PRO A CA 1
ATOM 710 C C . PRO A 1 89 ? 2.918 21.342 24.887 1.00 39.59 89 PRO A C 1
ATOM 712 O O . PRO A 1 89 ? 2.104 21.185 23.975 1.00 39.59 89 PRO A O 1
ATOM 715 N N . LYS A 1 90 ? 2.967 20.535 25.956 1.00 42.78 90 LYS A N 1
ATOM 716 C CA . LYS A 1 90 ? 1.928 19.554 26.299 1.00 42.78 90 LYS A CA 1
ATOM 717 C C . LYS A 1 90 ? 0.582 20.278 26.393 1.00 42.78 90 LYS A C 1
ATOM 719 O O . LYS A 1 90 ? 0.252 20.836 27.436 1.00 42.78 90 LYS A O 1
ATOM 724 N N . LYS A 1 91 ? -0.221 20.233 25.330 1.00 40.69 91 LYS A N 1
ATOM 725 C CA . LYS A 1 91 ? -1.666 20.418 25.457 1.00 40.69 91 LYS A CA 1
ATOM 726 C C . LYS A 1 91 ? -2.264 19.094 25.912 1.00 40.69 91 LYS A C 1
ATOM 728 O O . LYS A 1 91 ? -2.286 18.107 25.184 1.00 40.69 91 LYS A O 1
ATOM 733 N N . SER A 1 92 ? -2.690 19.089 27.167 1.00 42.97 92 SER A N 1
ATOM 734 C CA . SER A 1 92 ? -3.517 18.068 27.790 1.00 42.97 92 SER A CA 1
ATOM 735 C C . SER A 1 92 ? -4.891 18.029 27.115 1.00 42.97 92 SER A C 1
ATOM 737 O O . SER A 1 92 ? -5.780 18.808 27.448 1.00 42.97 92 SER A O 1
ATOM 739 N N . GLY A 1 93 ? -5.051 17.122 26.161 1.00 48.00 93 GLY A N 1
ATOM 740 C CA . GLY A 1 93 ? -6.338 16.669 25.650 1.00 48.00 93 GLY A CA 1
ATOM 741 C C . GLY A 1 93 ? -6.193 15.185 25.358 1.00 48.00 93 GLY A C 1
ATOM 742 O O . GLY A 1 93 ? -5.431 14.798 24.476 1.00 48.00 93 GLY A O 1
ATOM 743 N N . THR A 1 94 ? -6.815 14.334 26.167 1.00 54.34 94 THR A N 1
ATOM 744 C CA . THR A 1 94 ? -6.785 12.877 25.996 1.00 54.34 94 THR A CA 1
ATOM 745 C C . THR A 1 94 ? -7.708 12.503 24.837 1.00 54.34 94 THR A C 1
ATOM 747 O O . THR A 1 94 ? -8.813 12.003 25.039 1.00 54.34 94 THR A O 1
ATOM 750 N N . ASP A 1 95 ? -7.288 12.800 23.608 1.00 62.78 95 ASP A N 1
ATOM 751 C CA . ASP A 1 95 ? -8.009 12.358 22.418 1.00 62.78 95 ASP A CA 1
ATOM 752 C C . ASP A 1 95 ? -7.949 10.830 22.356 1.00 62.78 95 ASP A C 1
ATOM 754 O O . ASP A 1 95 ? -6.866 10.235 22.287 1.00 62.78 95 ASP A O 1
ATOM 758 N N . LYS A 1 96 ? -9.126 10.195 22.437 1.00 72.38 96 LYS A N 1
ATOM 759 C CA . LYS A 1 96 ? -9.269 8.741 22.308 1.00 72.38 96 LYS A CA 1
ATOM 760 C C . LYS A 1 96 ? -8.737 8.312 20.946 1.00 72.38 96 LYS A C 1
ATOM 762 O O . LYS A 1 96 ? -9.055 8.949 19.942 1.00 72.38 96 LYS A O 1
ATOM 767 N N . THR A 1 97 ? -7.953 7.240 20.917 1.00 84.81 97 THR A N 1
ATOM 768 C CA . THR A 1 97 ? -7.422 6.712 19.656 1.00 84.81 97 THR A CA 1
ATOM 769 C C . THR A 1 97 ? -8.540 6.134 18.789 1.00 84.81 97 THR A C 1
ATOM 771 O O . THR A 1 97 ? -9.593 5.767 19.309 1.00 84.81 97 THR A O 1
ATOM 774 N N . PHE A 1 98 ? -8.307 5.997 17.481 1.00 84.88 98 PHE A N 1
ATOM 775 C CA . PHE A 1 98 ? -9.268 5.363 16.569 1.00 84.88 98 PHE A CA 1
ATOM 776 C C . PHE A 1 98 ? -9.734 3.989 17.083 1.00 84.88 98 PHE A C 1
ATOM 778 O O . PHE A 1 98 ? -10.929 3.725 17.124 1.00 84.88 98 PHE A O 1
ATOM 785 N N . LEU A 1 99 ? -8.806 3.147 17.559 1.00 85.44 99 LEU A N 1
ATOM 786 C CA . LEU A 1 99 ? -9.126 1.842 18.157 1.00 85.44 99 LEU A CA 1
ATOM 787 C C . LEU A 1 99 ? -10.071 1.971 19.352 1.00 85.44 99 LEU A C 1
ATOM 789 O O . LEU A 1 99 ? -11.085 1.291 19.405 1.00 85.44 99 LEU A O 1
ATOM 793 N N . GLN A 1 100 ? -9.782 2.892 20.273 1.00 83.94 100 GLN A N 1
ATOM 794 C CA . GLN A 1 100 ? -10.634 3.123 21.442 1.00 83.94 100 GLN A CA 1
ATOM 795 C C . GLN A 1 100 ? -12.027 3.637 21.055 1.00 83.94 100 GLN A C 1
ATOM 797 O O . GLN A 1 100 ? -13.004 3.372 21.754 1.00 83.9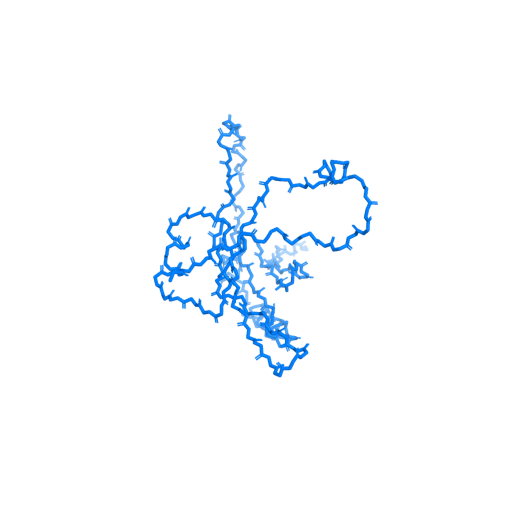4 100 GLN A O 1
ATOM 802 N N . GLN A 1 101 ? -12.127 4.401 19.965 1.00 84.62 101 GLN A N 1
ATOM 803 C CA . GLN A 1 101 ? -13.403 4.878 19.435 1.00 84.62 101 GLN A CA 1
ATOM 804 C C . GLN A 1 101 ? -14.182 3.755 18.742 1.00 84.62 101 GLN A C 1
ATOM 806 O O . GLN A 1 101 ? -15.388 3.653 18.956 1.00 84.62 101 GLN A O 1
ATOM 811 N N . TYR A 1 102 ? -13.497 2.909 17.970 1.00 86.12 102 TYR A N 1
ATOM 812 C CA . TYR A 1 102 ? -14.062 1.745 17.289 1.00 86.12 102 TYR A CA 1
ATOM 813 C C . TYR A 1 102 ? -14.585 0.704 18.286 1.00 86.12 102 TYR A C 1
ATOM 815 O O . TYR A 1 102 ? -15.754 0.336 18.227 1.00 86.12 102 TYR A O 1
ATOM 823 N N . GLU A 1 103 ? -13.761 0.304 19.259 1.00 86.56 103 GLU A N 1
ATOM 824 C CA . GLU A 1 103 ? -14.133 -0.656 20.309 1.00 86.56 103 GLU A CA 1
ATOM 825 C C . GLU A 1 103 ? -15.275 -0.138 21.187 1.00 86.56 103 GLU A C 1
ATOM 827 O O . GLU A 1 103 ? -16.149 -0.896 21.601 1.00 86.56 103 GLU A O 1
ATOM 832 N N . GLY A 1 104 ? -15.289 1.168 21.464 1.00 83.56 104 GLY A N 1
ATOM 833 C CA . GLY A 1 104 ? -16.356 1.790 22.237 1.00 83.56 104 GLY A CA 1
ATOM 834 C C . GLY A 1 104 ? -17.646 2.016 21.449 1.00 83.56 104 GLY A C 1
ATOM 835 O O . GLY A 1 104 ? -18.640 2.422 22.053 1.00 83.56 104 GLY A O 1
ATOM 836 N N . ALA A 1 105 ? -17.637 1.874 20.119 1.00 86.00 105 ALA A N 1
ATOM 837 C CA . ALA A 1 105 ? -18.778 2.206 19.274 1.00 86.00 105 ALA A CA 1
ATOM 838 C C . ALA A 1 105 ? -19.884 1.142 19.367 1.00 86.00 105 ALA A C 1
ATOM 840 O O . ALA A 1 105 ? -19.582 -0.045 19.488 1.00 86.00 105 ALA A O 1
ATOM 841 N N . PRO A 1 106 ? -21.168 1.533 19.253 1.00 89.31 106 PRO A N 1
ATOM 842 C CA . PRO A 1 106 ? -22.269 0.586 19.113 1.00 89.31 106 PRO A CA 1
ATOM 843 C C . PRO A 1 106 ? -22.036 -0.386 17.953 1.00 89.31 106 PRO A C 1
ATOM 845 O O . PRO A 1 106 ? -21.551 0.034 16.902 1.00 89.31 106 PRO A O 1
ATOM 848 N N . GLN A 1 107 ? -22.479 -1.639 18.104 1.00 87.94 107 GLN A N 1
ATOM 849 C CA . GLN A 1 107 ? -22.312 -2.697 17.095 1.00 87.94 107 GLN A CA 1
ATOM 850 C C . GLN A 1 107 ? -22.721 -2.239 15.688 1.00 87.94 107 GLN A C 1
ATOM 852 O O . GLN A 1 107 ? -21.975 -2.409 14.735 1.00 87.94 107 GLN A O 1
ATOM 857 N N . LYS A 1 108 ? -23.839 -1.511 15.580 1.00 89.00 108 LYS A N 1
ATOM 858 C CA . LYS A 1 108 ? -24.319 -0.941 14.316 1.00 89.00 108 LYS A CA 1
ATOM 859 C C . LYS A 1 108 ? -23.277 -0.070 13.596 1.00 89.00 108 LYS A C 1
ATOM 861 O O . LYS A 1 108 ? -23.203 -0.106 12.375 1.00 89.00 108 LYS A O 1
ATOM 866 N N . LEU A 1 109 ? -22.501 0.739 14.322 1.00 88.31 109 LEU A N 1
ATOM 867 C CA . LEU A 1 109 ? -21.447 1.564 13.718 1.00 88.31 109 LEU A CA 1
ATOM 868 C C . LEU A 1 109 ? -20.240 0.721 13.299 1.00 88.31 109 LEU A C 1
ATOM 870 O O . LEU A 1 109 ? -19.644 1.013 12.265 1.00 88.31 109 LEU A O 1
ATOM 874 N N . GLN A 1 110 ? -19.907 -0.322 14.063 1.00 89.56 110 GLN A N 1
ATOM 875 C CA . GLN A 1 110 ? -18.850 -1.266 13.694 1.00 89.56 110 GLN A CA 1
ATOM 876 C C . GLN A 1 110 ? -19.220 -2.026 12.413 1.00 89.56 110 GLN A C 1
ATOM 878 O O . GLN A 1 110 ? -18.403 -2.112 11.502 1.00 89.56 110 GLN A O 1
ATOM 883 N N . ASP A 1 111 ? -20.471 -2.478 12.294 1.00 91.88 111 ASP A N 1
ATOM 884 C CA . ASP A 1 111 ? -20.975 -3.192 11.114 1.00 91.88 111 ASP A CA 1
ATOM 885 C C . ASP A 1 111 ? -20.976 -2.297 9.860 1.00 91.88 111 ASP A C 1
ATOM 887 O O . ASP A 1 111 ? -20.580 -2.725 8.773 1.00 91.88 111 ASP A O 1
ATOM 891 N N . ILE A 1 112 ? -21.379 -1.026 10.007 1.00 91.75 112 ILE A N 1
ATOM 892 C CA . ILE A 1 112 ? -21.320 -0.033 8.922 1.00 91.75 112 ILE A CA 1
ATOM 893 C C . ILE A 1 112 ? -19.868 0.207 8.502 1.00 91.75 112 ILE A C 1
ATOM 895 O O . ILE A 1 112 ? -19.572 0.199 7.308 1.00 91.75 112 ILE A O 1
ATOM 899 N N . TYR A 1 113 ? -18.961 0.399 9.466 1.00 93.25 113 TYR A N 1
ATOM 900 C CA . TYR A 1 113 ? -17.538 0.561 9.173 1.00 93.25 113 TYR A CA 1
ATOM 901 C C . TYR A 1 113 ? -16.979 -0.660 8.438 1.00 93.25 113 TYR A C 1
ATOM 903 O O . TYR A 1 113 ? -16.320 -0.490 7.416 1.00 93.25 113 TYR A O 1
ATOM 911 N N . GLY A 1 114 ? -17.288 -1.871 8.910 1.00 92.56 114 GLY A N 1
ATOM 912 C CA . GLY A 1 114 ? -16.883 -3.123 8.272 1.00 92.56 114 GLY A CA 1
ATOM 913 C C . GLY A 1 114 ? -17.366 -3.211 6.826 1.00 92.56 114 GLY A C 1
ATOM 914 O O . GLY A 1 114 ? -16.562 -3.406 5.924 1.00 92.56 114 GLY A O 1
ATOM 915 N N . THR A 1 115 ? -18.648 -2.923 6.585 1.00 95.44 115 THR A N 1
ATOM 916 C CA . THR A 1 115 ? -19.232 -2.930 5.232 1.00 95.44 115 THR A CA 1
ATOM 917 C C . THR A 1 115 ? -18.534 -1.937 4.297 1.00 95.44 115 THR A C 1
ATOM 919 O O . THR A 1 115 ? -18.227 -2.258 3.150 1.00 95.44 115 THR A O 1
ATOM 922 N N . ILE A 1 116 ? -18.267 -0.717 4.778 1.00 93.88 116 ILE A N 1
ATOM 923 C CA . ILE A 1 116 ? -17.571 0.316 3.999 1.00 93.88 116 ILE A CA 1
ATOM 924 C C . ILE A 1 116 ? -16.126 -0.104 3.723 1.00 93.88 116 ILE A C 1
ATOM 926 O O . ILE A 1 116 ? -15.650 0.049 2.600 1.00 93.88 116 ILE A O 1
ATOM 930 N N . LYS A 1 117 ? -15.432 -0.645 4.726 1.00 94.06 117 LYS A N 1
ATOM 931 C CA . LYS A 1 117 ? -14.061 -1.140 4.599 1.00 94.06 117 LYS A CA 1
ATOM 932 C C . LYS A 1 117 ? -13.972 -2.255 3.560 1.00 94.06 117 LYS A C 1
ATOM 934 O O . LYS A 1 117 ? -13.142 -2.158 2.660 1.00 94.06 117 LYS A O 1
ATOM 939 N N . ASP A 1 118 ? -14.840 -3.257 3.639 1.00 94.81 118 ASP A N 1
ATOM 940 C CA . ASP A 1 118 ? -14.855 -4.383 2.701 1.00 94.81 118 ASP A CA 1
ATOM 941 C C . ASP A 1 118 ? -15.145 -3.909 1.274 1.00 94.81 118 ASP A C 1
ATOM 943 O O . ASP A 1 118 ? -14.466 -4.316 0.330 1.00 94.81 118 ASP A O 1
ATOM 947 N N . TYR A 1 119 ? -16.084 -2.970 1.112 1.00 95.31 119 TYR A N 1
ATOM 948 C CA . TYR A 1 119 ? -16.345 -2.343 -0.180 1.00 95.31 119 TYR A CA 1
ATOM 949 C C . TYR A 1 119 ? -15.108 -1.619 -0.723 1.00 95.31 119 TYR A C 1
ATOM 951 O O . TYR A 1 119 ? -14.730 -1.846 -1.870 1.00 95.31 119 TYR A O 1
ATOM 959 N N . ILE A 1 120 ? -14.440 -0.794 0.090 1.00 93.00 120 ILE A N 1
ATOM 960 C CA . ILE A 1 120 ? -13.231 -0.067 -0.324 1.00 93.00 120 ILE A CA 1
ATOM 961 C C . ILE A 1 120 ? -12.126 -1.039 -0.747 1.00 93.00 120 ILE A C 1
ATOM 963 O O . ILE A 1 120 ? -11.499 -0.816 -1.779 1.00 93.00 120 ILE A O 1
ATOM 967 N N . LEU A 1 121 ? -11.906 -2.116 0.009 1.00 90.31 121 LEU A N 1
ATOM 968 C CA . LEU A 1 121 ? -10.900 -3.129 -0.320 1.00 90.31 121 LEU A CA 1
ATOM 969 C C . LEU A 1 121 ? -11.262 -3.917 -1.589 1.00 90.31 121 LEU A C 1
ATOM 971 O O . LEU A 1 121 ? -10.372 -4.309 -2.334 1.00 90.31 121 LEU A O 1
ATOM 975 N N . SER A 1 122 ? -12.553 -4.084 -1.895 1.00 93.44 122 SER A N 1
ATOM 976 C CA . SER A 1 122 ? -13.003 -4.741 -3.132 1.00 93.44 122 SER A CA 1
ATOM 977 C C . SER A 1 122 ? -12.780 -3.916 -4.409 1.00 93.44 122 SER A C 1
ATOM 979 O O . SER A 1 122 ? -12.832 -4.468 -5.507 1.00 93.44 122 SER A O 1
ATOM 981 N N . LEU A 1 123 ? -12.516 -2.605 -4.298 1.00 90.00 123 LEU A N 1
ATOM 982 C CA . LEU A 1 123 ? -12.284 -1.731 -5.458 1.00 90.00 123 LEU A C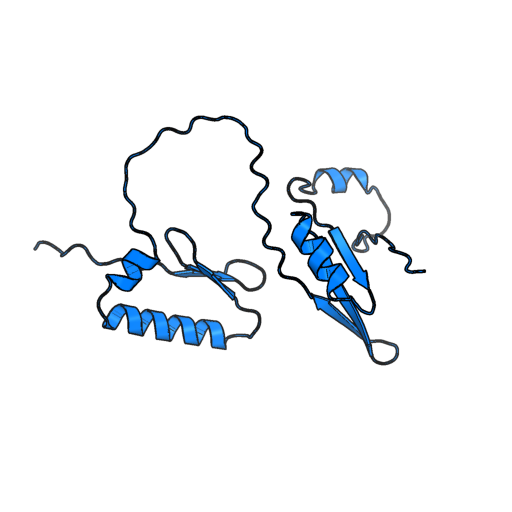A 1
ATOM 983 C C . LEU A 1 123 ? -10.931 -1.986 -6.145 1.00 90.00 123 LEU A C 1
ATOM 985 O O . LEU A 1 123 ? -10.728 -1.526 -7.271 1.00 90.00 123 LEU A O 1
ATOM 989 N N . GLY A 1 124 ? -10.005 -2.692 -5.491 1.00 84.50 124 GLY A N 1
ATOM 990 C CA . GLY A 1 124 ? -8.741 -3.104 -6.092 1.00 84.50 124 GLY A CA 1
ATOM 991 C C . GLY A 1 124 ? -7.720 -3.625 -5.085 1.00 84.50 124 GLY A C 1
ATOM 992 O O . GLY A 1 124 ? -7.614 -3.120 -3.970 1.00 84.50 124 GLY A O 1
ATOM 993 N N . ASP A 1 125 ? -6.910 -4.586 -5.530 1.00 86.19 125 ASP A N 1
ATOM 994 C CA . ASP A 1 125 ? -5.895 -5.267 -4.710 1.00 86.19 125 ASP A CA 1
ATOM 995 C C . ASP A 1 125 ? -4.746 -4.352 -4.247 1.00 86.19 125 ASP A C 1
ATOM 997 O O . ASP A 1 125 ? -3.979 -4.699 -3.352 1.00 86.19 125 ASP A O 1
ATOM 1001 N N . ASP A 1 126 ? -4.599 -3.173 -4.854 1.00 86.00 126 ASP A N 1
ATOM 1002 C CA . ASP A 1 126 ? -3.552 -2.204 -4.534 1.00 86.00 126 ASP A CA 1
ATOM 1003 C C . ASP A 1 126 ? -3.979 -1.153 -3.497 1.00 86.00 126 ASP A C 1
ATOM 1005 O O . ASP A 1 126 ? -3.263 -0.176 -3.254 1.00 86.00 126 ASP A O 1
ATOM 1009 N N . ILE A 1 127 ? -5.139 -1.345 -2.868 1.00 91.25 127 ILE A N 1
ATOM 1010 C CA . ILE A 1 127 ? -5.644 -0.500 -1.789 1.00 91.25 127 ILE A CA 1
ATOM 1011 C C . ILE A 1 127 ? -5.170 -1.050 -0.443 1.00 91.25 127 ILE A C 1
ATOM 1013 O O . ILE A 1 127 ? -5.374 -2.211 -0.106 1.00 91.25 127 ILE A O 1
ATOM 1017 N N . THR A 1 128 ? -4.566 -0.185 0.369 1.00 88.88 128 THR A N 1
ATOM 1018 C CA . THR A 1 128 ? -4.088 -0.525 1.714 1.00 88.88 128 THR A CA 1
ATOM 1019 C C . THR A 1 128 ? -4.750 0.346 2.773 1.00 88.88 128 THR A C 1
ATOM 1021 O O . THR A 1 128 ? -4.935 1.552 2.585 1.00 88.88 128 THR A O 1
ATOM 1024 N N . GLU A 1 129 ? -5.085 -0.271 3.904 1.00 89.81 129 GLU A N 1
ATOM 1025 C CA . GLU A 1 129 ? -5.570 0.399 5.110 1.00 89.81 129 GLU A CA 1
ATOM 1026 C C . GLU A 1 129 ? -4.375 0.800 5.986 1.00 89.81 129 GLU A C 1
ATOM 1028 O O . GLU A 1 129 ? -3.493 -0.008 6.276 1.00 89.81 129 GLU A O 1
ATOM 1033 N N . ASN A 1 130 ? -4.328 2.060 6.408 1.00 89.25 130 ASN A N 1
ATOM 1034 C CA . ASN A 1 130 ? -3.306 2.583 7.301 1.00 89.25 130 ASN A CA 1
ATOM 1035 C C . ASN A 1 130 ? -3.964 3.179 8.541 1.00 89.25 130 ASN A C 1
ATOM 1037 O O . ASN A 1 130 ? -4.560 4.259 8.495 1.00 89.25 130 ASN A O 1
ATOM 1041 N N . GLN A 1 131 ? -3.840 2.466 9.654 1.00 86.19 131 GLN A N 1
ATOM 1042 C CA . GLN A 1 131 ? -4.396 2.891 10.922 1.00 86.19 131 GLN A CA 1
ATOM 1043 C C . GLN A 1 131 ? -3.475 3.911 11.601 1.00 86.19 131 GLN A C 1
ATOM 1045 O O . GLN A 1 131 ? -2.341 3.611 11.975 1.00 86.19 131 GLN A O 1
ATOM 1050 N N . LEU A 1 132 ? -3.981 5.128 11.784 1.00 89.06 132 LEU A N 1
ATOM 1051 C CA . LEU A 1 132 ? -3.287 6.217 12.462 1.00 89.06 132 LEU A CA 1
ATOM 1052 C C . LEU A 1 132 ? -3.855 6.414 13.871 1.00 89.06 132 LEU A C 1
ATOM 1054 O O . LEU A 1 132 ? -4.751 5.705 14.330 1.00 89.06 132 LEU A O 1
ATOM 1058 N N . LYS A 1 133 ? -3.302 7.391 14.598 1.00 85.38 133 LYS A N 1
ATOM 1059 C CA . LYS A 1 133 ? -3.678 7.642 15.994 1.00 85.38 133 LYS A CA 1
ATOM 1060 C C . LYS A 1 133 ? -5.167 7.970 16.148 1.00 85.38 133 LYS A C 1
ATOM 1062 O O . LYS A 1 133 ? -5.785 7.471 17.082 1.00 85.38 133 LYS A O 1
ATOM 1067 N N . LEU A 1 134 ? -5.716 8.806 15.266 1.00 84.44 134 LEU A N 1
ATOM 1068 C CA . LEU A 1 134 ? -7.075 9.354 15.389 1.00 84.44 134 LEU A CA 1
ATOM 1069 C C . LEU A 1 134 ? -8.039 8.871 14.296 1.00 84.44 134 LEU A C 1
ATOM 1071 O O . LEU A 1 134 ? -9.243 8.948 14.490 1.00 84.44 134 LEU A O 1
ATOM 1075 N N . TYR A 1 135 ? -7.521 8.345 13.185 1.00 89.38 135 TYR A N 1
ATOM 1076 C CA . TYR A 1 135 ? -8.314 7.957 12.020 1.00 89.38 135 TYR A CA 1
ATOM 1077 C C . TYR A 1 135 ? -7.676 6.789 11.268 1.00 89.38 135 TYR A C 1
ATOM 1079 O O . TYR A 1 135 ? -6.525 6.426 11.523 1.00 89.38 135 TYR A O 1
ATOM 1087 N N . VAL A 1 136 ? -8.408 6.229 10.310 1.00 90.94 136 VAL A N 1
ATOM 1088 C CA . VAL A 1 136 ? -7.899 5.257 9.336 1.00 90.94 136 VAL A CA 1
ATOM 1089 C C . VAL A 1 136 ? -7.835 5.907 7.963 1.00 90.94 136 VAL A C 1
ATOM 1091 O O . VAL A 1 136 ? -8.785 6.559 7.542 1.00 90.94 136 VAL A O 1
ATOM 1094 N N . ALA A 1 137 ? -6.722 5.733 7.254 1.00 91.75 137 ALA A N 1
ATOM 1095 C CA . ALA A 1 137 ? -6.563 6.188 5.878 1.00 91.75 137 ALA A CA 1
ATOM 1096 C C . ALA A 1 137 ? -6.517 5.000 4.916 1.00 91.75 137 ALA A C 1
ATOM 1098 O O . ALA A 1 137 ? -5.742 4.070 5.127 1.00 91.75 137 ALA A O 1
ATOM 1099 N N . PHE A 1 138 ? -7.265 5.072 3.820 1.00 90.75 138 PHE A N 1
ATOM 1100 C CA . PHE A 1 138 ? -7.122 4.158 2.692 1.00 90.75 138 PHE A CA 1
ATOM 1101 C C . PHE A 1 138 ? -6.288 4.826 1.606 1.00 90.75 138 PHE A C 1
ATOM 1103 O O . PHE A 1 138 ? -6.523 5.984 1.230 1.00 90.75 138 PHE A O 1
ATOM 1110 N N . LYS A 1 139 ? -5.284 4.100 1.114 1.00 89.81 139 LYS A N 1
ATOM 1111 C CA . LYS A 1 139 ? -4.328 4.600 0.125 1.00 89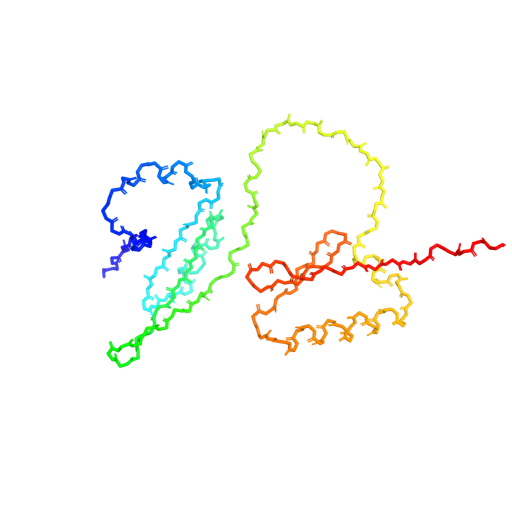.81 139 LYS A CA 1
ATOM 1112 C C . LYS A 1 139 ? -4.075 3.571 -0.972 1.00 89.81 139 LYS A C 1
ATOM 1114 O O . LYS A 1 139 ? -4.002 2.379 -0.698 1.00 89.81 139 LYS A O 1
ATOM 1119 N N . LYS A 1 140 ? -3.909 4.072 -2.195 1.00 85.81 140 LYS A N 1
ATOM 1120 C CA . LYS A 1 140 ? -3.426 3.314 -3.358 1.00 85.81 140 LYS A CA 1
ATOM 1121 C C . LYS A 1 140 ? -2.004 3.778 -3.667 1.00 85.81 140 LYS A C 1
ATOM 1123 O O . LYS A 1 140 ? -1.048 3.304 -3.068 1.00 85.81 140 LYS A O 1
ATOM 1128 N N . VAL A 1 141 ? -1.876 4.854 -4.445 1.00 83.06 141 VAL A N 1
ATOM 1129 C CA . VAL A 1 141 ? -0.623 5.632 -4.570 1.00 83.06 141 VAL A CA 1
ATOM 1130 C C . VAL A 1 141 ? -0.549 6.753 -3.525 1.00 83.06 141 VAL A C 1
ATOM 1132 O O . VAL A 1 141 ? 0.509 7.045 -2.976 1.00 83.06 141 VAL A O 1
ATOM 1135 N N . LYS A 1 142 ? -1.695 7.371 -3.227 1.00 85.81 142 LYS A N 1
ATOM 1136 C CA . LYS A 1 142 ? -1.871 8.422 -2.219 1.00 85.81 142 LYS A CA 1
ATOM 1137 C C . LYS A 1 142 ? -3.134 8.152 -1.407 1.00 85.81 142 LYS A C 1
ATOM 1139 O O . LYS A 1 142 ? -3.972 7.353 -1.831 1.00 85.81 142 LYS A O 1
ATOM 1144 N N . ASN A 1 143 ? -3.263 8.816 -0.264 1.00 89.81 143 ASN A N 1
ATOM 1145 C CA . ASN A 1 143 ? -4.472 8.747 0.552 1.00 89.81 143 ASN A CA 1
ATOM 1146 C C . ASN A 1 143 ? -5.662 9.268 -0.264 1.00 89.81 143 ASN A C 1
ATOM 1148 O O . ASN A 1 143 ? -5.565 10.333 -0.878 1.00 89.81 143 ASN A O 1
ATOM 1152 N N . PHE A 1 144 ? -6.757 8.512 -0.281 1.00 90.50 144 PHE A N 1
ATOM 1153 C CA . PHE A 1 144 ? -7.965 8.882 -1.023 1.00 90.50 144 PHE A CA 1
ATOM 1154 C C . PHE A 1 144 ? -9.242 8.800 -0.181 1.00 90.50 144 PHE A C 1
ATOM 1156 O O . PHE A 1 144 ? -10.214 9.467 -0.518 1.00 90.50 144 PHE A O 1
ATOM 1163 N N . ILE A 1 145 ? -9.236 8.055 0.931 1.00 92.25 145 ILE A N 1
ATOM 1164 C CA . ILE A 1 145 ? -10.324 8.046 1.920 1.00 92.25 145 ILE A CA 1
ATOM 1165 C C . ILE A 1 145 ? -9.720 8.135 3.321 1.00 92.25 145 ILE A C 1
ATOM 1167 O O . ILE A 1 145 ? -8.715 7.484 3.605 1.00 92.25 145 ILE A O 1
ATOM 1171 N N . CYS A 1 146 ? -10.366 8.905 4.195 1.00 92.31 146 CYS A N 1
ATOM 1172 C CA . CYS A 1 146 ? -10.123 8.900 5.634 1.00 92.31 146 CYS A CA 1
ATOM 1173 C C . CYS A 1 146 ? -11.427 8.544 6.353 1.00 92.31 146 CYS A C 1
ATOM 1175 O O . CYS A 1 146 ? -12.482 9.076 6.010 1.00 92.31 146 CYS A O 1
ATOM 1177 N N . ALA A 1 147 ? -11.348 7.654 7.336 1.00 89.12 147 ALA A N 1
ATOM 1178 C CA . ALA A 1 147 ? -12.471 7.223 8.150 1.00 89.12 147 ALA A CA 1
ATOM 1179 C C . ALA A 1 147 ? -12.207 7.540 9.625 1.00 89.12 147 ALA A C 1
ATOM 1181 O O . ALA A 1 147 ? -11.158 7.200 10.177 1.00 89.12 147 ALA A O 1
ATOM 1182 N N . GLU A 1 148 ? -13.193 8.169 10.256 1.00 88.88 148 GLU A N 1
ATOM 1183 C CA . GLU A 1 148 ? -13.208 8.531 11.670 1.00 88.88 148 GLU A CA 1
ATOM 1184 C C . GLU A 1 148 ? -14.540 8.102 12.277 1.00 88.88 148 GLU A C 1
ATOM 1186 O O . GLU A 1 148 ? -15.576 8.131 11.609 1.00 88.88 148 GLU A O 1
ATOM 1191 N N . ILE A 1 149 ? -14.517 7.691 13.544 1.00 85.81 149 ILE A N 1
ATOM 1192 C CA . ILE A 1 149 ? -15.704 7.187 14.232 1.00 85.81 149 ILE A CA 1
ATOM 1193 C C . ILE A 1 149 ? -16.046 8.134 15.366 1.00 85.81 149 ILE A C 1
ATOM 1195 O O . ILE A 1 149 ? -15.428 8.133 16.429 1.00 85.81 149 ILE A O 1
ATOM 1199 N N . TYR A 1 150 ? -17.093 8.918 15.148 1.00 81.25 150 TYR A N 1
ATOM 1200 C CA . TYR A 1 150 ? -17.638 9.792 16.168 1.00 81.25 150 TYR A CA 1
ATOM 1201 C C . TYR A 1 150 ? -18.853 9.156 16.821 1.00 81.25 150 TYR A C 1
ATOM 1203 O O . TYR A 1 150 ? -19.840 8.814 16.173 1.00 81.25 150 TYR A O 1
ATOM 1211 N N . GLN A 1 151 ? -18.800 9.060 18.142 1.00 71.00 151 GLN A N 1
ATOM 1212 C CA . GLN A 1 151 ? -19.996 8.851 18.938 1.00 71.00 151 GLN A CA 1
ATOM 1213 C C . GLN A 1 151 ? -20.637 10.216 19.139 1.00 71.00 151 GLN A C 1
ATOM 1215 O O . GLN A 1 151 ? -19.994 11.126 19.671 1.00 71.00 151 GLN A O 1
ATOM 1220 N N . SER A 1 152 ? -21.890 10.379 18.713 1.00 62.72 152 SER A N 1
ATOM 1221 C CA . SER A 1 152 ? -22.642 11.579 19.060 1.00 62.72 152 SER A CA 1
ATOM 1222 C C . SER A 1 152 ? -22.645 11.703 20.581 1.00 62.72 152 SER A C 1
ATOM 1224 O O . SER A 1 152 ? -23.168 10.824 21.272 1.00 62.72 152 SER A O 1
ATOM 1226 N N . ARG A 1 153 ? -22.082 12.792 21.113 1.00 53.03 153 ARG A N 1
ATOM 1227 C CA . ARG A 1 153 ? -22.456 13.218 22.460 1.00 53.03 153 ARG A CA 1
ATOM 1228 C C . ARG A 1 153 ? -23.956 13.446 22.395 1.00 53.03 153 ARG A C 1
ATOM 1230 O O . ARG A 1 153 ? -24.413 14.176 21.519 1.00 53.03 153 ARG A O 1
ATOM 1237 N N . SER A 1 154 ? -24.687 12.729 23.239 1.00 47.84 154 SER A N 1
ATOM 1238 C CA . SER A 1 154 ? -26.129 12.844 23.412 1.00 47.84 154 SER A CA 1
ATOM 1239 C C . SER A 1 154 ? -26.567 14.291 23.206 1.00 47.84 154 SER A C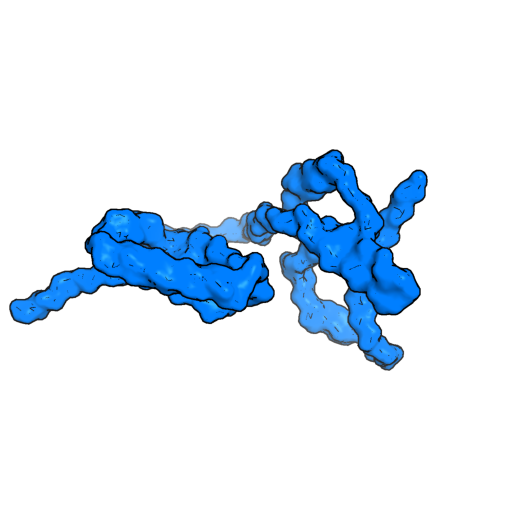 1
ATOM 1241 O O . SER A 1 154 ? -26.117 15.185 23.922 1.00 47.84 154 SER A O 1
ATOM 1243 N N . CYS A 1 155 ? -27.387 14.504 22.177 1.00 36.69 155 CYS A N 1
ATOM 1244 C CA . CYS A 1 155 ? -28.125 15.737 21.986 1.00 36.69 155 CYS A CA 1
ATOM 1245 C C . CYS A 1 155 ? -28.983 15.916 23.241 1.00 36.69 155 CYS A C 1
ATOM 1247 O O . CYS A 1 155 ? -29.943 15.177 23.447 1.00 36.69 155 CYS A O 1
ATOM 1249 N N . CYS A 1 156 ? -28.563 16.818 24.126 1.00 35.56 156 CYS A N 1
ATOM 1250 C CA . CYS A 1 156 ? -29.435 17.338 25.161 1.00 35.56 156 CYS A CA 1
ATOM 1251 C C . CYS A 1 156 ? -30.491 18.175 24.435 1.00 35.56 156 CYS A C 1
ATOM 1253 O O . CYS A 1 156 ? -30.145 19.189 23.826 1.00 35.56 156 CYS A O 1
ATOM 1255 N N . ILE A 1 157 ? -31.732 17.695 24.448 1.00 41.75 157 ILE A N 1
ATOM 1256 C CA . ILE A 1 157 ? -32.926 18.500 24.184 1.00 41.75 157 ILE A CA 1
ATOM 1257 C C . ILE A 1 157 ? -33.415 19.006 25.537 1.00 41.75 157 ILE A C 1
ATOM 1259 O O . ILE A 1 157 ? -33.388 18.191 26.490 1.00 41.75 157 ILE A O 1
#

Foldseek 3Di:
DDDFDQDDPPPDDDDDDVVVVVVVDDPQQDAGETEELDDDPVRQVVVQVVLHRYWYWHWDDDPDPDIDIDTDDDRPRDRPPPPPPDPDDDDDDPQAFQVRLLVPDDPVQVVVVVVVVVVQCVVDVQWDWDGDGAWIFIDRPHTDDIGGHDDPPDPDD

Organism: Acetobacterium woodii (strain ATCC 29683 / DSM 1030 / JCM 2381 / KCTC 1655 / WB1) (NCBI:txid931626)

Secondary structure (DSSP, 8-state):
--------------SS-HHHHHTTS-TTS--EEEEES---HHHHHHHHHTTS-EEEEEEEEETTTEEEEEE-----------------------PPPHHHHHHTS-HHHHHHHHHHHHHHHHT-TT-EEEE-SS-EEEESSSEEEEE--PPPP----

InterPro domains:
  IPR043714 Domain of unknown function DUF5655 [PF18899] (100-149)

Radius of gyration: 22.32 Å; Cα contacts (8 Å, |Δi|>4): 137; chains: 1; bounding box: 63×38×54 Å

Sequence (157 aa):
MTEIKLFSVQNGVSELPCIEKANEIDWSIPCVICISSDFTNFDEHAVNQRQRNIKLVRYKKFGNDLILFEHLNAPIVKPIVENLGITLPKKSGTDKTFLQQYEGAPQKLQDIYGTIKDYILSLGDDITENQLKLYVAFKKVKNFICAEIYQSRSCCI

Solvent-accessible surface area (backbone atoms only — not comparable to full-atom values): 10363 Å² total; per-residue (Å²): 135,84,81,84,72,82,68,78,85,72,75,92,68,82,86,85,62,78,66,70,61,51,72,73,52,80,71,88,71,68,69,48,63,47,76,36,76,69,80,54,72,65,57,55,51,56,50,66,73,65,80,52,55,56,41,43,31,32,44,48,76,49,86,92,88,44,74,48,78,44,79,75,61,83,69,85,64,72,79,84,71,74,84,72,88,68,88,70,81,86,75,91,65,92,73,69,34,32,66,60,36,54,74,69,42,58,66,71,58,49,54,51,50,50,54,52,50,52,53,58,48,69,76,38,92,66,49,44,82,45,83,49,67,62,34,36,35,35,28,61,97,54,77,78,47,77,49,71,70,79,78,77,74,78,81,82,126

pLDDT: mean 73.19, std 20.51, range [25.8, 95.44]

Nearest PDB structures (foldseek):
  5dxi-assembly2_B  TM=3.210E-01  e=4.207E-01  Candida albicans SC5314
  5dxi-assembly1_A  TM=3.191E-01  e=7.478E-01  Candida albicans SC5314
  1u02-assembly1_A  TM=3.041E-01  e=1.716E+00  Thermoplasma acidophilum

Mean predicted aligned error: 17.85 Å